Protein AF-A0A925TKZ8-F1 (afdb_monomer_lite)

Foldseek 3Di:
DWKKKWQEQFDWVVCVVCVVQEDDDADPVGARIWIFDAALVRDTRHIYGDDPVRCPPADYGDMAIPDDPVVRNVVSPPDQQWDQDPNGTDGDPSNVVVCCNGRVDD

Structure (mmCIF, N/CA/C/O backbone):
data_AF-A0A925TKZ8-F1
#
_entry.id   AF-A0A925TKZ8-F1
#
loop_
_atom_site.group_PDB
_atom_site.id
_atom_site.type_symbol
_atom_site.label_atom_id
_atom_site.label_alt_id
_atom_site.label_comp_id
_atom_site.label_asym_id
_atom_site.label_entity_id
_atom_site.label_seq_id
_atom_site.pdbx_PDB_ins_code
_atom_site.Cartn_x
_atom_site.Cartn_y
_atom_site.Cartn_z
_atom_site.occupancy
_atom_site.B_iso_or_equiv
_atom_site.auth_seq_id
_atom_site.auth_comp_id
_atom_site.auth_asym_id
_atom_site.auth_atom_id
_atom_site.pdbx_PDB_model_num
ATOM 1 N N . MET A 1 1 ? -3.907 11.150 7.038 1.00 78.62 1 MET A N 1
ATOM 2 C CA . MET A 1 1 ? -3.570 10.373 5.822 1.00 78.62 1 MET A CA 1
ATOM 3 C C . MET A 1 1 ? -2.856 9.104 6.262 1.00 78.62 1 MET A C 1
ATOM 5 O O . MET A 1 1 ? -2.443 9.049 7.414 1.00 78.62 1 MET A O 1
ATOM 9 N N . ALA A 1 2 ? -2.768 8.082 5.415 1.00 84.12 2 ALA A N 1
ATOM 10 C CA . ALA A 1 2 ? -2.044 6.857 5.741 1.00 84.12 2 ALA A CA 1
ATOM 11 C C . ALA A 1 2 ? -1.196 6.395 4.552 1.00 84.12 2 ALA A C 1
ATOM 13 O O . ALA A 1 2 ? -1.586 6.574 3.398 1.00 84.12 2 ALA A O 1
ATOM 14 N N . THR A 1 3 ? -0.054 5.789 4.850 1.00 89.12 3 THR A N 1
ATOM 15 C CA . THR A 1 3 ? 0.841 5.168 3.877 1.00 89.12 3 THR A CA 1
ATOM 16 C C . THR A 1 3 ? 0.906 3.679 4.162 1.00 89.12 3 THR A C 1
ATOM 18 O O . THR A 1 3 ? 1.141 3.246 5.294 1.00 89.12 3 THR A O 1
ATOM 21 N N . VAL A 1 4 ? 0.665 2.895 3.121 1.00 89.56 4 VAL A N 1
ATOM 22 C CA . VAL A 1 4 ? 0.586 1.441 3.183 1.00 89.56 4 VAL A CA 1
ATOM 23 C C . VAL A 1 4 ? 1.641 0.872 2.265 1.00 89.56 4 VAL A C 1
ATOM 25 O O . VAL A 1 4 ? 1.744 1.280 1.116 1.00 89.56 4 VAL A O 1
ATOM 28 N N . ARG A 1 5 ? 2.408 -0.092 2.754 1.00 91.75 5 ARG A N 1
ATOM 29 C CA . ARG A 1 5 ? 3.341 -0.868 1.947 1.00 91.75 5 ARG A CA 1
ATOM 30 C C . ARG A 1 5 ? 2.832 -2.282 1.811 1.00 91.75 5 ARG A C 1
ATOM 32 O O . ARG A 1 5 ? 2.424 -2.891 2.800 1.00 91.75 5 ARG A O 1
ATOM 39 N N . ILE A 1 6 ? 2.894 -2.797 0.596 1.00 89.94 6 ILE A N 1
ATOM 40 C CA . ILE A 1 6 ? 2.537 -4.170 0.293 1.00 89.94 6 ILE A CA 1
ATOM 41 C C . ILE A 1 6 ? 3.643 -4.849 -0.504 1.00 89.94 6 ILE A C 1
ATOM 43 O O . ILE A 1 6 ? 4.085 -4.337 -1.529 1.00 89.94 6 ILE A O 1
ATOM 47 N N . ALA A 1 7 ? 4.075 -6.019 -0.042 1.00 91.75 7 ALA A N 1
ATOM 48 C CA . ALA A 1 7 ? 5.096 -6.823 -0.705 1.00 91.75 7 ALA A CA 1
ATOM 49 C C . ALA A 1 7 ? 4.465 -7.792 -1.712 1.00 91.75 7 ALA A C 1
ATOM 51 O O . ALA A 1 7 ? 4.302 -8.983 -1.445 1.00 91.75 7 ALA A O 1
ATOM 52 N N . THR A 1 8 ? 4.082 -7.267 -2.874 1.00 88.88 8 THR A N 1
ATOM 53 C CA . THR A 1 8 ? 3.501 -8.054 -3.962 1.00 88.88 8 THR A CA 1
ATOM 54 C C . THR A 1 8 ? 4.158 -7.732 -5.299 1.00 88.88 8 THR A C 1
ATOM 56 O O . THR A 1 8 ? 4.442 -6.579 -5.615 1.00 88.88 8 THR A O 1
ATOM 59 N N . ARG A 1 9 ? 4.368 -8.768 -6.116 1.00 87.75 9 ARG A N 1
ATOM 60 C CA . ARG A 1 9 ? 4.846 -8.626 -7.503 1.00 87.75 9 ARG A CA 1
ATOM 61 C C . ARG A 1 9 ? 3.710 -8.360 -8.491 1.00 87.75 9 ARG A C 1
ATOM 63 O O . ARG A 1 9 ? 3.958 -8.187 -9.679 1.00 87.75 9 ARG A O 1
ATOM 70 N N . ARG A 1 10 ? 2.456 -8.387 -8.025 1.00 86.44 10 ARG A N 1
ATOM 71 C CA . ARG A 1 10 ? 1.294 -8.100 -8.867 1.00 86.44 10 ARG A CA 1
ATOM 72 C C . ARG A 1 10 ? 1.235 -6.603 -9.140 1.00 86.44 10 ARG A C 1
ATOM 74 O O . ARG A 1 10 ? 1.294 -5.797 -8.213 1.00 86.44 10 ARG A O 1
ATOM 81 N N . THR A 1 11 ? 1.079 -6.242 -10.407 1.00 84.88 11 THR A N 1
ATOM 82 C CA . THR A 1 11 ? 0.761 -4.868 -10.796 1.00 84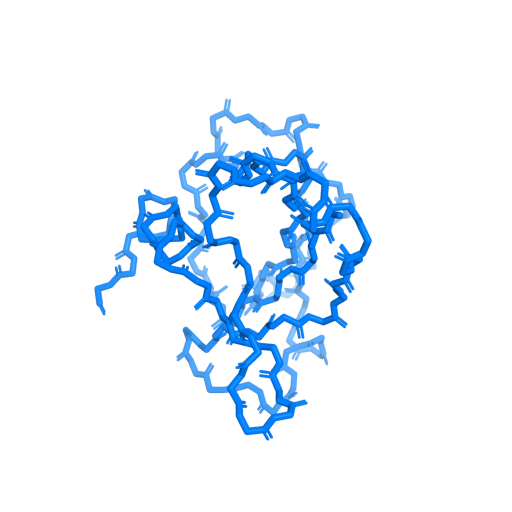.88 11 THR A CA 1
ATOM 83 C C . THR A 1 11 ? -0.743 -4.656 -10.641 1.00 84.88 11 THR A C 1
ATOM 85 O O . THR A 1 11 ? -1.505 -5.325 -11.344 1.00 84.88 11 THR A O 1
ATOM 88 N N . PRO A 1 12 ? -1.195 -3.759 -9.749 1.00 84.31 12 PRO A N 1
ATOM 89 C CA . PRO A 1 12 ? -2.617 -3.511 -9.566 1.00 84.31 12 PRO A CA 1
ATOM 90 C C . PRO A 1 12 ? -3.244 -2.922 -10.836 1.00 84.31 12 PRO A C 1
ATOM 92 O O . PRO A 1 12 ? -2.666 -2.038 -11.470 1.00 84.31 12 PRO A O 1
ATOM 95 N N . ASP A 1 13 ? -4.446 -3.385 -11.189 1.00 81.94 13 ASP A N 1
ATOM 96 C CA . ASP A 1 13 ? -5.194 -2.912 -12.370 1.00 81.94 13 ASP A CA 1
ATOM 97 C C . ASP A 1 13 ? -5.407 -1.391 -12.332 1.00 81.94 13 ASP A C 1
ATOM 99 O O . ASP A 1 13 ? -5.289 -0.700 -13.340 1.00 81.94 13 ASP A O 1
ATOM 103 N N . PHE A 1 14 ? -5.607 -0.844 -11.131 1.00 82.06 14 PHE A N 1
ATOM 104 C CA . PHE A 1 14 ? -5.774 0.589 -10.910 1.00 82.06 14 PHE A CA 1
ATOM 105 C C . PHE A 1 14 ? -4.592 1.419 -11.433 1.00 82.06 14 PHE A C 1
ATOM 107 O O . PHE A 1 14 ? -4.797 2.473 -12.024 1.00 82.06 14 PHE A O 1
ATOM 114 N N . VAL A 1 15 ? -3.365 0.921 -11.271 1.00 84.81 15 VAL A N 1
ATOM 115 C CA . VAL A 1 15 ? -2.149 1.574 -11.776 1.00 84.81 15 VAL A CA 1
ATOM 116 C C . VAL A 1 15 ? -2.022 1.431 -13.296 1.00 84.81 15 VAL A C 1
ATOM 118 O O . VAL A 1 15 ? -1.520 2.335 -13.956 1.00 84.81 15 VAL A O 1
ATOM 121 N N . GLN A 1 16 ? -2.520 0.335 -13.875 1.00 84.12 16 GLN A N 1
ATOM 122 C CA . GLN A 1 16 ? -2.568 0.176 -15.334 1.00 84.12 16 GLN A CA 1
ATOM 123 C C . GLN A 1 16 ? -3.574 1.143 -15.973 1.00 84.12 16 GLN A C 1
ATOM 125 O O . GLN A 1 16 ? -3.343 1.643 -17.071 1.00 84.12 16 GLN A O 1
ATOM 130 N N . ARG A 1 17 ? -4.682 1.416 -15.276 1.00 84.88 17 ARG A N 1
ATOM 131 C CA . ARG A 1 17 ? -5.747 2.318 -15.734 1.00 84.88 17 ARG A CA 1
ATOM 132 C C . ARG A 1 17 ? -5.448 3.797 -15.501 1.00 84.88 17 ARG A C 1
ATOM 134 O O . ARG A 1 17 ? -5.922 4.613 -16.284 1.00 84.88 17 ARG A O 1
ATOM 141 N N . TYR A 1 18 ? -4.696 4.120 -14.450 1.00 86.81 18 TYR A N 1
ATOM 142 C CA . TYR A 1 18 ? -4.350 5.487 -14.048 1.00 86.81 18 TYR A CA 1
ATOM 143 C C . TYR A 1 18 ? -2.833 5.621 -13.819 1.00 86.81 18 TYR A C 1
ATOM 145 O O . TYR A 1 18 ? -2.384 5.776 -12.675 1.00 86.81 18 TYR A O 1
ATOM 153 N N . PRO A 1 19 ? -2.013 5.519 -14.883 1.00 86.12 19 PRO A N 1
ATOM 154 C CA . PRO A 1 19 ? -0.557 5.587 -14.774 1.00 86.12 19 PRO A CA 1
ATOM 155 C C . PRO A 1 19 ? -0.059 6.936 -14.236 1.00 86.12 19 PRO A C 1
ATOM 157 O O . PRO A 1 19 ? 1.021 7.002 -13.658 1.00 86.12 19 PRO A O 1
ATOM 160 N N . GLU A 1 20 ? -0.845 8.006 -14.361 1.00 88.19 20 GLU A N 1
ATOM 161 C CA . GLU A 1 20 ? -0.539 9.337 -13.828 1.00 88.19 20 GLU A CA 1
ATOM 162 C C . GLU A 1 20 ? -0.482 9.393 -12.295 1.00 88.19 20 GLU A C 1
ATOM 164 O O . GLU A 1 20 ? 0.100 10.318 -11.730 1.00 88.19 20 GLU A O 1
ATOM 169 N N . LEU A 1 21 ? -1.075 8.409 -11.610 1.00 87.62 21 LEU A N 1
ATOM 170 C CA . LEU A 1 21 ? -1.006 8.285 -10.153 1.00 87.62 21 LEU A CA 1
ATOM 171 C C . LEU A 1 21 ? 0.254 7.541 -9.692 1.00 87.62 21 LEU A C 1
ATOM 173 O O . LEU A 1 21 ? 0.511 7.466 -8.484 1.00 87.62 21 LEU A O 1
ATOM 177 N N . VAL A 1 22 ? 1.026 6.978 -10.629 1.00 90.06 22 VAL A N 1
ATOM 178 C CA . VAL A 1 22 ? 2.309 6.343 -10.336 1.00 90.06 22 VAL A CA 1
ATOM 179 C C . VAL A 1 22 ? 3.367 7.412 -10.174 1.00 90.06 22 VAL A C 1
ATOM 181 O O . VAL A 1 22 ? 3.631 8.211 -11.069 1.00 90.06 22 VAL A O 1
ATOM 184 N N . THR A 1 23 ? 3.998 7.406 -9.012 1.00 87.88 23 THR A N 1
ATOM 185 C CA . THR A 1 23 ? 5.067 8.326 -8.664 1.00 87.88 23 THR A CA 1
ATOM 186 C C . THR A 1 23 ? 6.375 7.563 -8.549 1.00 87.88 23 THR A C 1
ATOM 188 O O . THR A 1 23 ? 6.459 6.591 -7.804 1.00 87.88 23 THR A O 1
ATOM 191 N N . GLY A 1 24 ? 7.407 8.035 -9.245 1.00 84.31 24 GLY A N 1
ATOM 192 C CA . GLY A 1 24 ? 8.729 7.412 -9.252 1.00 84.31 24 GLY A CA 1
ATOM 193 C C . GLY A 1 24 ? 8.947 6.450 -10.418 1.00 84.31 24 GLY A C 1
ATOM 194 O O . GLY A 1 24 ? 8.057 6.195 -11.228 1.00 84.31 24 GLY A O 1
ATOM 195 N N . GLU A 1 25 ? 10.171 5.947 -10.516 1.00 82.12 25 GLU A N 1
ATOM 196 C CA . GLU A 1 25 ? 10.589 5.056 -11.595 1.00 82.12 25 GLU A CA 1
ATOM 197 C C . GLU A 1 25 ? 10.305 3.595 -11.245 1.00 82.12 25 GLU A C 1
ATOM 199 O O . GLU A 1 25 ? 10.475 3.164 -10.104 1.00 82.12 25 GLU A O 1
ATOM 204 N N . ILE A 1 26 ? 9.903 2.811 -12.246 1.00 83.31 26 ILE A N 1
ATOM 205 C CA . ILE A 1 26 ? 9.764 1.363 -12.096 1.00 83.31 26 ILE A CA 1
ATOM 206 C C . ILE A 1 26 ? 11.171 0.766 -11.937 1.00 83.31 26 ILE A C 1
ATOM 208 O O . ILE A 1 26 ? 12.007 0.965 -12.822 1.00 83.31 26 ILE A O 1
ATOM 212 N N . PRO A 1 27 ? 11.454 0.011 -10.858 1.00 86.81 27 PRO A N 1
ATOM 213 C CA . PRO A 1 27 ? 12.767 -0.585 -10.663 1.00 86.81 27 PRO A CA 1
ATOM 214 C C . PRO A 1 27 ? 13.156 -1.497 -11.832 1.00 86.81 27 PRO A C 1
ATOM 216 O O . PRO A 1 27 ? 12.363 -2.332 -12.268 1.00 86.81 27 PRO A O 1
ATOM 219 N N . LEU A 1 28 ? 14.408 -1.397 -12.286 1.00 81.81 28 LEU A N 1
ATOM 220 C CA . LEU A 1 28 ? 14.942 -2.195 -13.403 1.00 81.81 28 LEU A CA 1
ATOM 221 C C . LEU A 1 28 ? 14.829 -3.711 -13.170 1.00 81.81 28 LEU A C 1
ATOM 223 O O . LEU A 1 28 ? 14.621 -4.474 -14.107 1.00 81.81 28 LEU A O 1
ATOM 227 N N . ALA A 1 29 ? 14.942 -4.146 -11.913 1.00 85.00 29 ALA A N 1
ATOM 228 C CA . ALA A 1 29 ? 14.810 -5.548 -11.511 1.00 85.00 29 ALA A CA 1
ATOM 229 C C . ALA A 1 29 ? 13.346 -6.024 -11.391 1.00 85.00 29 ALA A C 1
ATOM 231 O O . ALA A 1 29 ? 13.097 -7.166 -11.001 1.00 85.00 29 ALA A O 1
ATOM 232 N N . GLY A 1 30 ? 12.381 -5.159 -11.708 1.00 85.62 30 GLY A N 1
ATOM 233 C CA . GLY A 1 30 ? 10.955 -5.400 -11.547 1.00 85.62 30 GLY A CA 1
ATOM 234 C C . GLY A 1 30 ? 10.411 -4.946 -10.192 1.00 85.62 30 GLY A C 1
ATOM 235 O O . GLY A 1 30 ? 11.142 -4.685 -9.233 1.00 85.62 30 GLY A O 1
ATOM 236 N N . VAL A 1 31 ? 9.085 -4.853 -10.126 1.00 90.81 31 VAL A N 1
ATOM 237 C CA . VAL A 1 31 ? 8.359 -4.421 -8.931 1.00 90.81 31 VAL A CA 1
ATOM 238 C C . VAL A 1 31 ? 8.257 -5.579 -7.937 1.00 90.81 31 VAL A C 1
ATOM 240 O O . VAL A 1 31 ? 7.748 -6.653 -8.262 1.00 90.81 31 VAL A O 1
ATOM 243 N N . ALA A 1 32 ? 8.736 -5.360 -6.714 1.00 92.25 32 ALA A N 1
ATOM 244 C CA . ALA A 1 32 ? 8.631 -6.313 -5.608 1.00 92.25 32 ALA A CA 1
ATOM 245 C C . ALA A 1 32 ? 7.534 -5.940 -4.598 1.00 92.25 32 ALA A C 1
ATOM 247 O O . ALA A 1 32 ? 7.172 -6.756 -3.748 1.00 92.25 32 ALA A O 1
ATOM 248 N N . GLY A 1 33 ? 7.009 -4.721 -4.691 1.00 92.50 33 GLY A N 1
ATOM 249 C CA . GLY A 1 33 ? 5.919 -4.240 -3.863 1.00 92.50 33 GLY A CA 1
ATOM 250 C C . GLY A 1 33 ? 5.406 -2.882 -4.304 1.00 92.50 33 GLY A C 1
ATOM 251 O O . GLY A 1 33 ? 5.876 -2.309 -5.282 1.00 92.50 33 GLY A O 1
ATOM 252 N N . TRP A 1 34 ? 4.467 -2.346 -3.539 1.00 92.69 34 TRP A N 1
ATOM 253 C CA . TRP A 1 34 ? 3.908 -1.022 -3.769 1.00 92.69 34 TRP A CA 1
ATOM 254 C C . TRP A 1 34 ? 3.793 -0.266 -2.455 1.00 92.69 34 TRP A C 1
ATOM 256 O O . TRP A 1 34 ? 3.364 -0.820 -1.442 1.00 92.69 34 TRP A O 1
ATOM 266 N N . GLU A 1 35 ? 4.153 1.009 -2.480 1.00 92.69 35 GLU A N 1
ATOM 267 C CA . GLU A 1 35 ? 3.758 1.968 -1.463 1.00 92.69 35 GLU A CA 1
ATOM 268 C C . GLU A 1 35 ? 2.550 2.746 -1.981 1.00 92.69 35 GLU A C 1
ATOM 270 O O . GLU A 1 35 ? 2.571 3.305 -3.075 1.00 92.69 35 GLU A O 1
ATOM 275 N N . VAL A 1 36 ? 1.482 2.757 -1.195 1.00 91.44 36 VAL A N 1
ATOM 276 C CA . VAL A 1 36 ? 0.194 3.342 -1.547 1.00 91.44 36 VAL A CA 1
ATOM 277 C C . VAL A 1 36 ? -0.148 4.398 -0.516 1.00 91.44 36 VAL A C 1
ATOM 279 O O . VAL A 1 36 ? -0.275 4.103 0.678 1.00 91.44 36 VAL A O 1
ATOM 282 N N . LYS A 1 37 ? -0.332 5.633 -0.976 1.00 90.25 37 LYS A N 1
ATOM 283 C CA . LYS A 1 37 ? -0.820 6.720 -0.128 1.00 90.25 37 LYS A CA 1
ATOM 284 C C . LYS A 1 37 ? -2.328 6.813 -0.242 1.00 90.25 37 LYS A C 1
ATOM 286 O O . LYS A 1 37 ? -2.880 6.992 -1.329 1.00 90.25 37 LYS A O 1
ATOM 291 N N . VAL A 1 38 ? -2.982 6.714 0.907 1.00 86.75 38 VAL A N 1
ATOM 292 C CA . VAL A 1 38 ? -4.432 6.792 1.063 1.00 86.75 38 VAL A CA 1
ATOM 293 C C . VAL A 1 38 ? -4.798 8.028 1.868 1.00 86.75 38 VAL A C 1
ATOM 295 O O . VAL A 1 38 ? -4.204 8.352 2.904 1.00 86.75 38 VAL A O 1
ATOM 298 N N . ASN A 1 39 ? -5.795 8.759 1.382 1.00 84.38 39 ASN A N 1
ATOM 299 C CA . ASN A 1 39 ? -6.334 9.893 2.117 1.00 84.38 39 ASN A CA 1
ATOM 300 C C . ASN A 1 39 ? -7.225 9.411 3.285 1.00 84.38 39 ASN A C 1
ATOM 302 O O . ASN A 1 39 ? -7.421 8.216 3.511 1.00 84.38 39 ASN A O 1
ATOM 306 N N . ALA A 1 40 ? -7.789 10.349 4.047 1.00 75.81 40 ALA A N 1
ATOM 307 C CA . ALA A 1 40 ? -8.627 10.014 5.201 1.00 75.81 40 ALA A CA 1
ATOM 308 C C . ALA A 1 40 ? -9.964 9.328 4.831 1.00 75.81 40 ALA A C 1
ATOM 310 O O . ALA A 1 40 ? -10.615 8.756 5.701 1.00 75.81 40 ALA A O 1
ATOM 311 N N . THR A 1 41 ? -10.361 9.343 3.552 1.00 72.38 41 THR A N 1
ATOM 312 C CA . THR A 1 41 ? -11.552 8.646 3.038 1.00 72.38 41 THR A CA 1
ATOM 313 C C . THR A 1 41 ? -11.229 7.277 2.426 1.00 72.38 41 THR A C 1
ATOM 315 O O . THR A 1 41 ? -12.124 6.614 1.894 1.00 72.38 41 THR A O 1
ATOM 318 N N . GLY A 1 42 ? -9.971 6.830 2.508 1.00 75.06 42 GLY A N 1
ATOM 319 C CA . GLY A 1 42 ? -9.522 5.546 1.968 1.00 75.06 42 GLY A CA 1
ATOM 320 C C . GLY A 1 42 ? -9.318 5.529 0.459 1.00 75.06 42 GLY A C 1
ATOM 321 O O . GLY A 1 42 ? -9.140 4.453 -0.105 1.00 75.06 42 GLY A O 1
ATOM 322 N N . LEU A 1 43 ? -9.336 6.691 -0.199 1.00 82.31 43 LEU A N 1
ATOM 323 C CA . LEU A 1 43 ? -9.043 6.790 -1.623 1.00 82.31 43 LEU A CA 1
ATOM 324 C C . LEU A 1 43 ? -7.520 6.797 -1.837 1.00 82.31 43 LEU A C 1
ATOM 326 O O . LEU A 1 43 ? -6.841 7.664 -1.264 1.00 82.31 43 LEU A O 1
ATOM 330 N N . PRO A 1 44 ? -6.975 5.857 -2.630 1.00 86.88 44 PRO A N 1
ATOM 331 C CA . PRO A 1 44 ? -5.575 5.887 -3.013 1.00 86.88 44 PRO A CA 1
ATOM 332 C C . PRO A 1 44 ? -5.344 7.005 -4.030 1.00 86.88 44 PRO A C 1
ATOM 334 O O . PRO A 1 44 ? -6.119 7.164 -4.972 1.00 86.88 44 PRO A O 1
ATOM 337 N N . PHE A 1 45 ? -4.285 7.784 -3.839 1.00 87.88 45 PHE A N 1
ATOM 338 C CA . PHE A 1 45 ? -3.978 8.925 -4.711 1.00 87.88 45 PHE A CA 1
ATOM 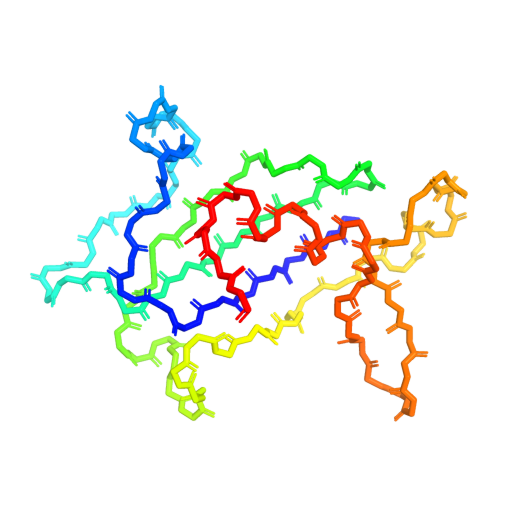339 C C . PHE A 1 45 ? -2.517 8.973 -5.175 1.00 87.88 45 PHE A C 1
ATOM 341 O O . PHE A 1 45 ? -2.167 9.827 -5.979 1.00 87.88 45 PHE A O 1
ATOM 348 N N . SER A 1 46 ? -1.656 8.090 -4.668 1.00 91.06 46 SER A N 1
ATOM 349 C CA . SER A 1 46 ? -0.267 7.971 -5.115 1.00 91.06 46 SER A CA 1
ATOM 350 C C . SER A 1 46 ? 0.215 6.542 -4.913 1.00 91.06 46 SER A C 1
ATOM 352 O O . SER A 1 46 ? -0.073 5.919 -3.883 1.00 91.06 46 SER A O 1
ATOM 354 N N . TRP A 1 47 ? 0.920 6.048 -5.927 1.00 92.44 47 TRP A N 1
ATOM 355 C CA . TRP A 1 47 ? 1.434 4.690 -6.024 1.00 92.44 47 TRP A CA 1
ATOM 356 C C . TRP A 1 47 ? 2.916 4.741 -6.355 1.00 92.44 47 TRP A C 1
ATOM 358 O O . TRP A 1 47 ? 3.292 5.190 -7.432 1.00 92.44 47 TRP A O 1
ATOM 368 N N . THR A 1 48 ? 3.760 4.254 -5.461 1.00 92.94 48 THR A N 1
ATOM 369 C CA . THR A 1 48 ? 5.201 4.183 -5.700 1.00 92.94 48 THR A CA 1
ATOM 370 C C . THR A 1 48 ? 5.605 2.719 -5.833 1.00 92.94 48 THR A C 1
ATOM 372 O O . THR A 1 48 ? 5.341 1.939 -4.909 1.00 92.94 48 THR A O 1
ATOM 375 N N . PRO A 1 49 ? 6.219 2.307 -6.954 1.00 93.25 49 PRO A N 1
ATOM 376 C CA . PRO A 1 49 ? 6.735 0.954 -7.087 1.00 93.25 49 PRO A CA 1
ATOM 377 C C . PRO A 1 49 ? 7.908 0.754 -6.122 1.00 93.25 49 PRO A C 1
ATOM 379 O O . PRO A 1 49 ? 8.788 1.603 -6.002 1.00 93.25 49 PRO A O 1
ATOM 382 N N . LEU A 1 50 ? 7.915 -0.381 -5.430 1.00 92.44 50 LEU A N 1
ATOM 383 C CA . LEU A 1 50 ? 8.960 -0.749 -4.482 1.00 92.44 50 LEU A CA 1
ATOM 384 C C . LEU A 1 50 ? 9.865 -1.823 -5.073 1.00 92.44 50 LEU A C 1
ATOM 386 O O . LEU A 1 50 ? 9.412 -2.771 -5.725 1.00 92.44 50 LEU A O 1
ATOM 390 N N . SER A 1 51 ? 11.158 -1.682 -4.810 1.00 92.38 51 SER A N 1
ATOM 391 C CA . SER A 1 51 ? 12.177 -2.662 -5.163 1.00 92.38 51 SER A CA 1
ATOM 392 C C . SER A 1 51 ? 12.260 -3.777 -4.117 1.00 92.38 51 SER A C 1
ATOM 394 O O . SER A 1 51 ? 11.701 -3.682 -3.022 1.00 92.38 51 SER A O 1
ATOM 396 N N . ALA A 1 52 ? 12.991 -4.851 -4.427 1.00 88.75 52 ALA A N 1
ATOM 397 C CA . ALA A 1 52 ? 13.186 -5.958 -3.490 1.00 88.75 52 ALA A CA 1
ATOM 398 C C . ALA A 1 52 ? 13.839 -5.513 -2.171 1.00 88.75 52 ALA A C 1
ATOM 400 O O . ALA A 1 52 ? 13.552 -6.093 -1.127 1.00 88.75 52 ALA A O 1
ATOM 401 N N . THR A 1 53 ? 14.679 -4.474 -2.211 1.00 89.50 53 THR A N 1
ATOM 402 C CA . THR A 1 53 ? 15.324 -3.901 -1.024 1.00 89.50 53 THR A CA 1
ATOM 403 C C . THR A 1 53 ? 14.348 -3.169 -0.103 1.00 89.50 53 THR A C 1
ATOM 405 O O . THR A 1 53 ? 14.532 -3.191 1.110 1.00 89.50 53 THR A O 1
ATOM 408 N N . ASP A 1 54 ? 13.277 -2.588 -0.645 1.00 88.56 54 ASP A N 1
ATOM 409 C CA . ASP A 1 54 ? 12.285 -1.835 0.137 1.00 88.56 54 ASP A CA 1
ATOM 410 C C . ASP A 1 54 ? 11.321 -2.739 0.919 1.00 88.56 54 ASP A C 1
ATOM 412 O O . ASP A 1 54 ? 10.732 -2.324 1.919 1.00 88.56 54 ASP A O 1
ATOM 416 N N . VAL A 1 55 ? 11.158 -3.984 0.461 1.00 89.62 55 VAL A N 1
ATOM 417 C CA . VAL A 1 55 ? 10.263 -4.989 1.056 1.00 89.62 55 VAL A CA 1
ATOM 418 C C . VAL A 1 55 ? 11.022 -6.095 1.795 1.00 89.62 55 VAL A C 1
ATOM 420 O O . VAL A 1 55 ? 10.461 -7.151 2.094 1.00 89.62 55 VAL A O 1
ATOM 423 N N . ILE A 1 56 ? 12.299 -5.872 2.129 1.00 89.38 56 ILE A N 1
ATOM 424 C CA . ILE A 1 56 ? 13.079 -6.818 2.938 1.00 89.38 56 ILE A CA 1
ATOM 425 C C . ILE A 1 56 ? 12.354 -7.080 4.268 1.00 89.38 56 ILE A C 1
ATOM 427 O O . ILE A 1 56 ? 11.966 -6.162 4.989 1.00 89.38 56 ILE A O 1
ATOM 431 N N . GLY A 1 57 ? 12.169 -8.360 4.601 1.00 87.50 57 GLY A N 1
ATOM 432 C CA . GLY A 1 57 ? 11.507 -8.787 5.838 1.00 87.50 57 GLY A CA 1
ATOM 433 C C . GLY A 1 57 ? 9.975 -8.745 5.803 1.00 87.50 57 GLY A C 1
ATOM 434 O O . GLY A 1 57 ? 9.343 -8.986 6.837 1.00 87.50 57 GLY A O 1
ATOM 435 N N . PHE A 1 58 ? 9.366 -8.456 4.651 1.00 88.56 58 PHE A N 1
ATOM 436 C CA . PHE A 1 58 ? 7.948 -8.711 4.409 1.00 88.56 58 PHE A CA 1
ATOM 437 C C . PHE A 1 58 ? 7.755 -10.155 3.930 1.00 88.56 58 PHE A C 1
ATOM 439 O O . PHE A 1 58 ? 8.560 -10.691 3.166 1.00 88.56 58 PHE A O 1
ATOM 446 N N . LYS A 1 59 ? 6.669 -10.792 4.361 1.00 88.31 59 LYS A N 1
ATOM 447 C CA . LYS A 1 59 ? 6.155 -12.017 3.747 1.00 88.31 59 LYS A CA 1
ATOM 448 C C . LYS A 1 59 ? 5.475 -11.677 2.419 1.00 88.31 59 LYS A C 1
ATOM 450 O O . LYS A 1 59 ? 5.084 -10.536 2.178 1.00 88.31 59 LYS A O 1
ATOM 455 N N . ALA A 1 60 ? 5.320 -12.682 1.560 1.00 84.44 60 ALA A N 1
ATOM 456 C CA . ALA A 1 60 ? 4.582 -12.523 0.311 1.00 84.44 60 ALA A CA 1
ATOM 457 C C . ALA A 1 60 ? 3.155 -12.025 0.587 1.00 84.44 60 ALA A C 1
ATOM 459 O O . ALA A 1 60 ? 2.481 -12.556 1.470 1.00 84.44 60 ALA A O 1
ATOM 460 N N . ASP A 1 61 ? 2.734 -11.003 -0.161 1.00 84.69 61 ASP A N 1
ATOM 461 C CA . ASP A 1 61 ? 1.439 -10.327 -0.039 1.00 84.69 61 ASP A CA 1
ATOM 462 C C . ASP A 1 61 ? 1.185 -9.704 1.359 1.00 84.69 61 ASP A C 1
ATOM 464 O O . ASP A 1 61 ? 0.061 -9.335 1.696 1.00 84.69 61 ASP A O 1
ATOM 468 N N . GLU A 1 62 ? 2.232 -9.526 2.181 1.00 87.19 62 GLU A N 1
ATOM 469 C CA . GLU A 1 62 ? 2.110 -8.871 3.484 1.00 87.19 62 GLU A CA 1
ATOM 470 C C . GLU A 1 62 ? 1.890 -7.365 3.326 1.00 87.19 62 GLU A C 1
ATOM 472 O O . GLU A 1 62 ? 2.604 -6.682 2.586 1.00 87.19 62 GLU A O 1
ATOM 477 N N . VAL A 1 63 ? 0.924 -6.850 4.088 1.00 87.06 63 VAL A N 1
ATOM 478 C CA . VAL A 1 63 ? 0.557 -5.435 4.143 1.00 87.06 63 VAL A CA 1
ATOM 479 C C . VAL A 1 63 ? 1.001 -4.848 5.478 1.00 87.06 63 VAL A C 1
ATOM 481 O O . VAL A 1 63 ? 0.657 -5.370 6.539 1.00 87.06 63 VAL A O 1
ATOM 484 N N . ARG A 1 64 ? 1.716 -3.722 5.441 1.00 87.50 64 ARG A N 1
ATOM 485 C CA . ARG A 1 64 ? 2.098 -2.958 6.636 1.00 87.50 64 ARG A CA 1
ATOM 486 C C . ARG A 1 64 ? 1.774 -1.483 6.458 1.00 87.50 64 ARG A C 1
ATOM 488 O O . ARG A 1 64 ? 2.024 -0.910 5.403 1.00 87.50 64 ARG A O 1
ATOM 495 N N . LEU A 1 65 ? 1.254 -0.853 7.507 1.00 83.75 65 LEU A N 1
ATOM 496 C CA . LEU A 1 65 ? 1.146 0.604 7.570 1.00 83.75 65 LEU A CA 1
ATOM 497 C C . LEU A 1 65 ? 2.481 1.170 8.044 1.00 83.75 65 LEU A C 1
ATOM 499 O O . LEU A 1 65 ? 2.961 0.794 9.112 1.00 83.75 65 LEU A O 1
ATOM 503 N N . SER A 1 66 ? 3.085 2.037 7.238 1.00 78.94 66 SER A N 1
ATOM 504 C CA . SER A 1 66 ? 4.359 2.687 7.563 1.00 78.94 66 SER A CA 1
ATOM 505 C C . SER A 1 66 ? 4.159 4.054 8.206 1.00 78.94 66 SER A C 1
ATOM 507 O O . SER A 1 66 ? 4.932 4.429 9.081 1.00 78.94 66 SER A O 1
ATOM 509 N N . ASP A 1 67 ? 3.117 4.778 7.802 1.00 77.25 67 ASP A N 1
ATOM 510 C CA . ASP A 1 67 ? 2.819 6.110 8.319 1.00 77.25 67 ASP A CA 1
ATOM 511 C C . ASP A 1 67 ? 1.310 6.299 8.465 1.00 77.25 67 ASP A C 1
ATOM 513 O O . ASP A 1 67 ? 0.535 5.950 7.571 1.00 77.25 67 ASP A O 1
ATOM 517 N N . VAL A 1 68 ? 0.880 6.817 9.613 1.00 76.31 68 VAL A N 1
ATOM 518 C CA . VAL A 1 68 ? -0.533 7.038 9.929 1.00 76.31 68 VAL A CA 1
ATOM 519 C C . VAL A 1 68 ? -0.670 8.350 10.682 1.00 76.31 68 VAL A C 1
ATOM 521 O O . VAL A 1 68 ? -0.378 8.442 11.873 1.00 76.31 68 VAL A O 1
ATOM 524 N N . ASP A 1 69 ? -1.211 9.357 10.006 1.00 77.75 69 ASP A N 1
ATOM 525 C CA . ASP A 1 69 ? -1.629 10.596 10.652 1.00 77.75 69 ASP A CA 1
ATOM 526 C C . ASP A 1 69 ? -2.973 10.365 11.359 1.00 77.75 69 ASP A C 1
ATOM 528 O O . ASP A 1 69 ? -4.064 10.436 10.771 1.00 77.75 69 ASP A O 1
ATOM 532 N N . ALA A 1 70 ? -2.849 10.051 12.649 1.00 70.31 70 ALA A N 1
ATOM 533 C CA . ALA A 1 70 ? -3.947 9.756 13.556 1.00 70.31 70 ALA A CA 1
ATOM 534 C C . ALA A 1 70 ? -4.905 10.941 13.746 1.00 70.31 70 ALA A C 1
ATOM 536 O O . ALA A 1 70 ? -6.099 10.722 13.942 1.00 70.31 70 ALA A O 1
ATOM 537 N N . GLU A 1 71 ? -4.433 12.187 13.655 1.00 72.00 71 GLU A N 1
ATOM 538 C CA . GLU A 1 71 ? -5.280 13.374 13.822 1.00 72.00 71 GLU A CA 1
ATOM 539 C C . GLU A 1 71 ? -6.192 13.578 12.608 1.00 72.00 71 GLU A C 1
ATOM 541 O O . GLU A 1 71 ? -7.386 13.852 12.753 1.00 72.00 71 GLU A O 1
ATOM 546 N N . ALA A 1 72 ? -5.681 13.358 11.393 1.00 67.81 72 ALA A N 1
ATOM 547 C CA . ALA A 1 72 ? -6.521 13.339 10.198 1.00 67.81 72 ALA A CA 1
ATOM 548 C C . ALA A 1 72 ? -7.537 12.185 10.202 1.00 67.81 72 ALA A C 1
ATOM 550 O O . ALA A 1 72 ? -8.671 12.378 9.755 1.00 67.81 72 ALA A O 1
ATOM 551 N N . LEU A 1 73 ? -7.165 11.009 10.720 1.00 66.25 73 LEU A N 1
ATOM 552 C CA . LEU A 1 73 ? -8.094 9.882 10.844 1.00 66.25 73 LEU A CA 1
ATOM 553 C C . LEU A 1 73 ? -9.171 10.123 11.908 1.00 66.25 73 LEU A C 1
ATOM 555 O O . LEU A 1 73 ? -10.337 9.852 11.645 1.00 66.25 73 LEU A O 1
ATOM 559 N N . LYS A 1 74 ? -8.832 10.700 13.068 1.00 68.69 74 LYS A N 1
ATOM 560 C CA . LYS A 1 74 ? -9.820 11.079 14.099 1.00 68.69 74 LYS A CA 1
ATOM 561 C C . LYS A 1 74 ? -10.852 12.077 13.575 1.00 68.69 74 LYS A C 1
ATOM 563 O O . LYS A 1 74 ? -12.027 11.984 13.927 1.00 68.69 74 LYS A O 1
ATOM 568 N N . ARG A 1 75 ? -10.422 13.027 12.734 1.00 69.12 75 ARG A N 1
ATOM 569 C CA . ARG A 1 75 ? -11.315 14.006 12.092 1.00 69.12 75 ARG A CA 1
ATOM 570 C C . ARG A 1 75 ? -12.255 13.360 11.071 1.00 69.12 75 ARG A C 1
ATOM 572 O O . ARG A 1 75 ? -13.394 13.795 10.937 1.00 69.12 75 ARG A O 1
ATOM 579 N N . SER A 1 76 ? -11.815 12.304 10.387 1.00 60.81 76 SER A N 1
ATOM 580 C CA . SER A 1 76 ? -12.653 11.525 9.468 1.00 60.81 76 SER A CA 1
ATOM 581 C C . SER A 1 76 ? -13.323 10.352 10.181 1.00 60.81 76 SER A C 1
ATOM 583 O O . SER A 1 76 ? -12.887 9.210 10.090 1.00 60.81 76 SER A O 1
ATOM 585 N N . ARG A 1 77 ? -14.455 10.619 10.845 1.00 57.34 77 ARG A N 1
ATOM 586 C CA . ARG A 1 77 ? -15.289 9.590 11.504 1.00 57.34 77 ARG A CA 1
ATOM 587 C C . ARG A 1 77 ? -15.836 8.499 10.567 1.00 57.34 77 ARG A C 1
ATOM 589 O O . ARG A 1 77 ? -16.356 7.504 11.058 1.00 57.34 77 ARG A O 1
ATOM 596 N N . CYS A 1 78 ? -15.772 8.683 9.247 1.00 51.03 78 CYS A N 1
ATOM 597 C CA . CYS A 1 78 ? -16.572 7.896 8.310 1.00 51.03 78 CYS A CA 1
ATOM 598 C C . CYS A 1 78 ? -15.959 6.555 7.878 1.00 51.03 78 CYS A C 1
ATOM 600 O O . CYS A 1 78 ? -16.711 5.725 7.377 1.00 51.03 78 CYS A O 1
ATOM 602 N N . LYS A 1 79 ? -14.644 6.312 8.023 1.00 60.41 79 LYS A N 1
ATOM 603 C CA . LYS A 1 79 ? -14.015 5.088 7.485 1.00 60.41 79 LYS A CA 1
ATOM 604 C C . LYS A 1 79 ? -12.848 4.575 8.330 1.00 60.41 79 LYS A C 1
ATOM 606 O O . LYS A 1 79 ? -11.902 5.304 8.616 1.00 60.41 79 LYS A O 1
ATOM 611 N N . SER A 1 80 ? -12.884 3.290 8.695 1.00 69.06 80 SER A N 1
ATOM 612 C CA . SER A 1 80 ? -11.781 2.606 9.387 1.00 69.06 80 SER A CA 1
ATOM 613 C C . SER A 1 80 ? -10.642 2.302 8.413 1.00 69.06 80 SER A C 1
ATOM 615 O O . SER A 1 80 ? -10.556 1.196 7.884 1.00 69.06 80 SER A O 1
ATOM 617 N N . ILE A 1 81 ? -9.778 3.291 8.172 1.00 73.81 81 ILE A N 1
ATOM 618 C CA . ILE A 1 81 ? -8.590 3.144 7.313 1.00 73.81 81 ILE A CA 1
ATOM 619 C C . ILE A 1 81 ? -7.451 2.450 8.059 1.00 73.81 81 ILE A C 1
ATOM 621 O O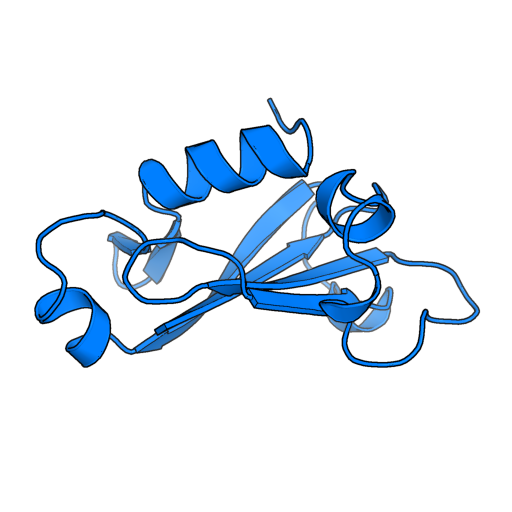 . ILE A 1 81 ? -6.855 1.509 7.548 1.00 73.81 81 ILE A O 1
ATOM 625 N N . ALA A 1 82 ? -7.190 2.861 9.296 1.00 72.44 82 ALA A N 1
ATOM 626 C CA . ALA A 1 82 ? -6.230 2.214 10.177 1.00 72.44 82 ALA A CA 1
ATO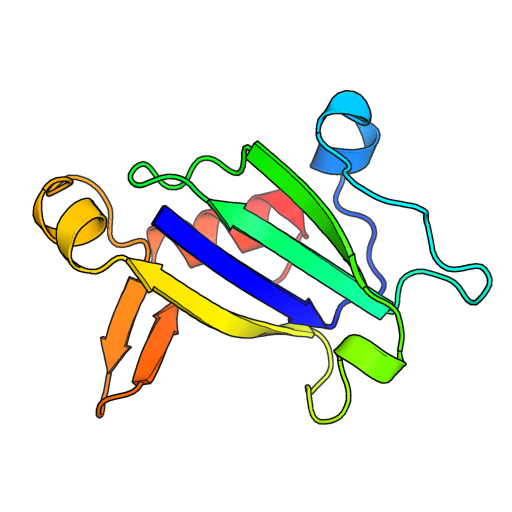M 627 C C . ALA A 1 82 ? -6.884 1.961 11.534 1.00 72.44 82 ALA A C 1
ATOM 629 O O . ALA A 1 82 ? -7.618 2.807 12.049 1.00 72.44 82 ALA A O 1
ATOM 630 N N . VAL A 1 83 ? -6.621 0.793 12.109 1.00 73.62 83 VAL A N 1
ATOM 631 C CA . VAL A 1 83 ? -7.079 0.420 13.447 1.00 73.62 83 VAL A CA 1
ATOM 632 C C . VAL A 1 83 ? -5.851 0.192 14.308 1.00 73.62 83 VAL A C 1
ATOM 634 O O . VAL A 1 83 ? -4.947 -0.547 13.930 1.00 73.62 83 VAL A O 1
ATOM 637 N N . LEU A 1 84 ? -5.812 0.814 15.481 1.00 71.31 84 LEU A N 1
ATOM 638 C CA . LEU A 1 84 ? -4.764 0.536 16.451 1.00 71.31 84 LEU A CA 1
ATOM 639 C C . LEU A 1 84 ? -5.089 -0.788 17.156 1.00 71.31 84 LEU A C 1
ATOM 641 O O . LEU A 1 84 ? -6.073 -0.879 17.891 1.00 71.31 84 LEU A O 1
ATOM 645 N N . ARG A 1 85 ? -4.275 -1.824 16.942 1.00 71.31 85 ARG A N 1
ATOM 646 C CA . ARG A 1 85 ? -4.376 -3.104 17.656 1.00 71.31 85 ARG A CA 1
ATOM 647 C C . ARG A 1 85 ? -3.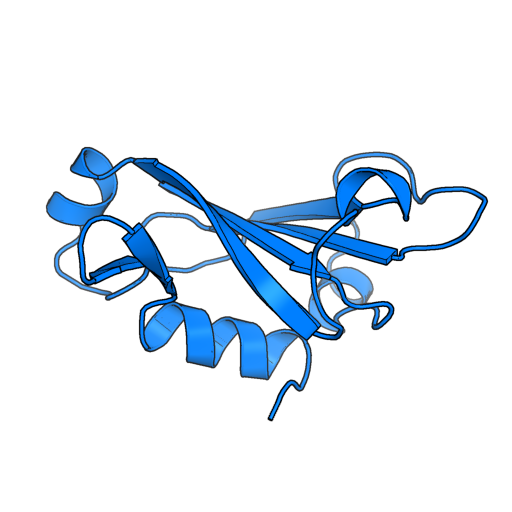062 -3.411 18.354 1.00 71.31 85 ARG A C 1
ATOM 649 O O . ARG A 1 85 ? -2.021 -3.486 17.716 1.00 71.31 85 ARG A O 1
ATOM 656 N N . LYS A 1 86 ? -3.113 -3.604 19.677 1.00 72.31 86 LYS A N 1
ATOM 657 C CA . LYS A 1 86 ? -1.931 -3.903 20.512 1.00 72.31 86 LYS A CA 1
ATOM 658 C C . LYS A 1 86 ? -0.769 -2.909 20.295 1.00 72.31 86 LYS A C 1
ATOM 660 O O . LYS A 1 86 ? 0.386 -3.309 20.269 1.00 72.31 86 LYS A O 1
ATOM 665 N N . GLY A 1 87 ? -1.083 -1.624 20.103 1.00 71.94 87 GLY A N 1
ATOM 666 C CA . GLY A 1 87 ? -0.085 -0.569 19.876 1.00 71.94 87 GLY A CA 1
ATOM 667 C C . GLY A 1 87 ? 0.481 -0.489 18.452 1.00 71.94 87 GLY A C 1
ATOM 668 O O . GLY A 1 87 ? 1.298 0.384 18.190 1.00 71.94 87 GLY A O 1
ATOM 669 N N . ILE A 1 88 ? 0.032 -1.345 17.528 1.00 74.31 88 ILE A N 1
ATOM 670 C CA . ILE A 1 88 ? 0.447 -1.345 16.119 1.00 74.31 88 ILE A CA 1
ATOM 671 C C . ILE A 1 88 ? -0.744 -0.937 15.251 1.00 74.31 88 ILE A C 1
ATOM 673 O O . ILE A 1 88 ? -1.870 -1.397 15.463 1.00 74.31 88 ILE A O 1
ATOM 677 N N . TYR A 1 89 ? -0.509 -0.068 14.270 1.00 75.00 89 TYR A N 1
ATOM 678 C CA . TYR A 1 89 ? -1.520 0.246 13.267 1.00 75.00 89 TYR A CA 1
ATOM 679 C C . TYR A 1 89 ? -1.634 -0.9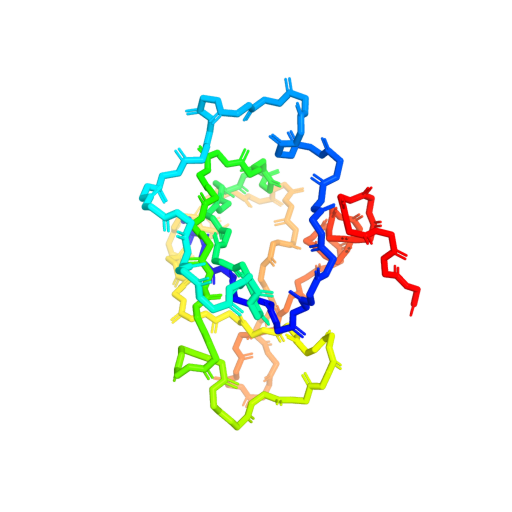01 12.268 1.00 75.00 89 TYR A C 1
ATOM 681 O O . TYR A 1 89 ? -0.676 -1.240 11.576 1.00 75.00 89 TYR A O 1
ATOM 689 N N . VAL A 1 90 ? -2.824 -1.487 12.198 1.00 79.94 90 VAL A N 1
ATOM 690 C CA . VAL A 1 90 ? -3.184 -2.503 11.209 1.00 79.94 90 VAL A CA 1
ATOM 691 C C . VAL A 1 90 ? -4.209 -1.936 10.229 1.00 79.94 90 VAL A C 1
ATOM 693 O O . VAL A 1 90 ? -4.950 -1.012 10.598 1.00 79.94 90 VAL A O 1
ATOM 696 N N . PRO A 1 91 ? -4.264 -2.452 8.987 1.00 79.75 91 PRO A N 1
ATOM 697 C CA . PRO A 1 91 ? -5.286 -2.049 8.035 1.00 79.75 91 PRO A CA 1
ATOM 698 C C . PRO A 1 91 ? -6.678 -2.224 8.637 1.00 79.75 91 PRO A C 1
ATOM 700 O O . PRO A 1 91 ? -6.979 -3.242 9.257 1.00 79.75 91 PRO A O 1
ATOM 703 N N . GLY A 1 92 ? -7.511 -1.191 8.534 1.00 80.25 92 GLY A N 1
ATOM 704 C CA . GLY A 1 92 ? -8.918 -1.316 8.892 1.00 80.25 92 GLY A CA 1
ATOM 705 C C . GLY A 1 92 ? -9.732 -1.916 7.746 1.00 80.25 92 GLY A C 1
ATOM 706 O O . GLY A 1 92 ? -9.273 -1.961 6.608 1.00 80.25 92 GLY A O 1
ATOM 707 N N . LYS A 1 93 ? -10.969 -2.335 8.034 1.00 80.19 93 LYS A N 1
ATOM 708 C CA . LYS A 1 93 ? -11.843 -3.065 7.095 1.00 80.19 93 LYS A CA 1
ATOM 709 C C . LYS A 1 93 ? -12.016 -2.383 5.729 1.00 80.19 93 LYS A C 1
ATOM 711 O O . LYS A 1 93 ? -12.076 -3.052 4.700 1.00 80.19 93 LYS A O 1
ATOM 716 N N . GLU A 1 94 ? -12.103 -1.055 5.712 1.00 78.56 94 GLU A N 1
ATOM 717 C CA . GLU A 1 94 ? -12.234 -0.283 4.467 1.00 78.56 94 GLU A CA 1
ATOM 718 C C . GLU A 1 94 ? -10.945 -0.332 3.642 1.00 78.56 94 GLU A C 1
ATOM 720 O O . GLU A 1 94 ? -10.989 -0.499 2.425 1.00 78.56 94 GLU A O 1
ATOM 725 N N . LEU A 1 95 ? -9.792 -0.226 4.309 1.00 78.88 95 LEU A N 1
ATOM 726 C CA . LEU A 1 95 ? -8.494 -0.332 3.654 1.00 78.88 95 LEU A CA 1
ATOM 727 C C . LEU A 1 95 ? -8.255 -1.755 3.139 1.00 78.88 95 LEU A C 1
ATOM 729 O O . LEU A 1 95 ? -7.798 -1.915 2.015 1.00 78.88 95 LEU A O 1
ATOM 733 N N . GLU A 1 96 ? -8.618 -2.777 3.913 1.00 82.62 96 GLU A N 1
ATOM 734 C CA . GLU A 1 96 ? -8.573 -4.170 3.460 1.00 82.62 96 GLU A CA 1
ATOM 735 C C . GLU A 1 96 ? -9.432 -4.364 2.209 1.00 82.62 96 GLU A C 1
ATOM 737 O O . GLU A 1 96 ? -8.927 -4.845 1.201 1.00 82.62 96 GLU A O 1
ATOM 742 N N . THR A 1 97 ? -10.688 -3.906 2.225 1.00 83.00 97 THR A N 1
ATOM 743 C CA . THR A 1 97 ? -11.594 -4.010 1.067 1.00 83.00 97 THR A CA 1
ATOM 744 C C . THR A 1 97 ? -11.007 -3.316 -0.164 1.00 83.00 97 THR A C 1
ATOM 746 O O . THR A 1 97 ? -11.035 -3.870 -1.261 1.00 83.00 97 THR A O 1
ATOM 749 N N . MET A 1 98 ? -10.431 -2.122 0.001 1.00 83.19 98 MET A N 1
ATOM 750 C CA . MET A 1 98 ? -9.766 -1.416 -1.096 1.00 83.19 98 MET A CA 1
ATOM 751 C C . MET A 1 98 ? -8.574 -2.213 -1.637 1.00 83.19 98 MET A C 1
ATOM 753 O O . MET A 1 98 ? -8.472 -2.405 -2.846 1.00 83.19 98 MET A O 1
ATOM 757 N N . LEU A 1 99 ? -7.702 -2.725 -0.765 1.00 82.00 99 LEU A N 1
ATOM 758 C CA . LEU A 1 99 ? -6.546 -3.520 -1.179 1.00 82.00 99 LEU A CA 1
ATOM 759 C C . LEU A 1 99 ? -6.976 -4.804 -1.897 1.00 82.00 99 LEU A C 1
ATOM 761 O O . LEU A 1 99 ? -6.376 -5.160 -2.908 1.00 82.00 99 LEU A O 1
ATOM 765 N N . GLN A 1 100 ? -8.045 -5.460 -1.439 1.00 82.62 100 GLN A N 1
ATOM 766 C CA . GLN A 1 100 ? -8.625 -6.617 -2.122 1.00 82.62 100 GLN A CA 1
ATOM 767 C C . GLN A 1 100 ? -9.144 -6.252 -3.518 1.00 82.62 100 GLN A C 1
ATOM 769 O O . GLN A 1 100 ? -8.878 -6.980 -4.469 1.00 82.62 100 GLN A O 1
ATOM 774 N N . LEU A 1 101 ? -9.837 -5.119 -3.672 1.00 81.06 101 LEU A N 1
ATOM 775 C CA . LEU A 1 101 ? -10.343 -4.668 -4.973 1.00 81.06 101 LEU A CA 1
ATOM 776 C C . LEU A 1 101 ? -9.217 -4.299 -5.945 1.00 81.06 101 LEU A C 1
ATOM 778 O O . LEU A 1 101 ? -9.314 -4.596 -7.131 1.00 81.06 101 LEU A O 1
ATOM 782 N N . VAL A 1 102 ? -8.159 -3.651 -5.453 1.00 81.12 102 VAL A N 1
ATOM 783 C CA . VAL A 1 102 ? -7.093 -3.115 -6.310 1.00 81.12 102 VAL A CA 1
ATOM 784 C C . VAL A 1 102 ? -6.032 -4.165 -6.651 1.00 81.12 102 VAL A C 1
ATOM 786 O O . VAL A 1 102 ? -5.533 -4.191 -7.777 1.00 81.12 102 VAL A O 1
ATOM 789 N N . PHE A 1 103 ? -5.698 -5.047 -5.710 1.00 78.06 103 PHE A N 1
ATOM 790 C CA . PHE A 1 103 ? -4.680 -6.083 -5.905 1.00 78.06 103 PHE A CA 1
ATOM 791 C C . PHE A 1 103 ? -5.251 -7.485 -6.151 1.00 78.06 103 PHE A C 1
ATOM 793 O O . PHE A 1 103 ? -4.495 -8.394 -6.497 1.00 78.06 103 PHE A O 1
ATOM 800 N N . GLY A 1 104 ? -6.558 -7.693 -5.963 1.00 70.00 104 GLY A N 1
ATOM 801 C CA . GLY A 1 104 ? -7.181 -9.016 -6.076 1.00 70.00 104 GLY A CA 1
ATOM 802 C C . GLY A 1 104 ? -6.742 -9.995 -4.982 1.00 70.00 104 GLY A C 1
ATOM 803 O O . GLY A 1 104 ? -6.784 -11.208 -5.190 1.00 70.00 104 GLY A O 1
ATOM 804 N N . LEU A 1 105 ? -6.268 -9.484 -3.843 1.00 65.00 105 LEU A N 1
ATOM 805 C CA . LEU A 1 105 ? -5.812 -10.298 -2.716 1.00 65.00 105 LEU A CA 1
ATOM 806 C C . LEU A 1 105 ? -7.033 -10.927 -2.040 1.00 65.00 105 LEU A C 1
ATOM 808 O O . LEU A 1 105 ? -8.032 -10.245 -1.824 1.00 65.00 105 LEU A O 1
ATOM 812 N N . ARG A 1 106 ? -6.978 -12.225 -1.745 1.00 54.28 106 ARG A N 1
ATOM 813 C CA . ARG A 1 106 ? -8.017 -12.954 -1.005 1.00 54.28 106 ARG A CA 1
ATOM 814 C C . ARG A 1 106 ? -7.484 -13.361 0.353 1.00 54.28 106 ARG A C 1
ATOM 816 O O . ARG A 1 106 ? -6.339 -13.859 0.380 1.00 54.28 106 ARG A O 1
#

Radius of gyration: 13.32 Å; chains: 1; bounding box: 32×27×36 Å

Secondary structure (DSSP, 8-state):
-EEEEE---PPPHHHHH-GGGB-SPPPTT---EEEEEE-TTS-EEEEEEE-TTTTTTPPTT-EEEEEE-HHHHHH-TT--SEEEETTEEEE-HHHHHHHHHHH---

pLDDT: mean 81.64, std 9.01, range [51.03, 93.25]

Sequence (106 aa):
MATVRIATRRTPDFVQRYPELVTGEIPLAGVAGWEVKVNATGLPFSWTPLSATDVIGFKADEVRLSDVDAEALKRSRCKSIAVLRKGIYVPGKELETMLQLVFGLR